Protein AF-I2JIR9-F1 (afdb_monomer_lite)

pLDDT: mean 85.74, std 10.28, range [39.94, 96.19]

Foldseek 3Di:
DDPPDDDPQLVLLLVLVVVVVVVPDQQQAVVVCVVPNDVVSSVLSSPPVSVLLVVLCVVQQDCVQAVDQDDPDSVLSVQLSNVCRPPYHSSPDDSVSSNVSNLLVRLLVRLQVLLCQWFVDGCVNVVDDSVVLCVVDVVDRSNVSNVVVCVVVVGDTDD

Radius of gyration: 17.7 Å; chains: 1; bounding box: 54×24×54 Å

Structure (mmCIF, N/CA/C/O backbone):
data_AF-I2JIR9-F1
#
_entry.id   AF-I2JIR9-F1
#
loop_
_atom_site.group_PDB
_atom_site.id
_atom_site.type_symbol
_atom_site.label_atom_id
_atom_site.label_alt_id
_atom_site.label_comp_id
_atom_site.label_asym_id
_atom_site.label_entity_id
_atom_site.label_seq_id
_atom_site.pdbx_PDB_ins_code
_atom_site.Cartn_x
_atom_site.Cartn_y
_atom_site.Cartn_z
_atom_site.occupancy
_atom_site.B_iso_or_equiv
_atom_site.auth_seq_id
_atom_site.auth_comp_id
_atom_site.auth_asym_id
_atom_site.auth_atom_id
_atom_site.pdbx_PDB_model_num
ATOM 1 N N . MET A 1 1 ? 32.164 3.344 -13.619 1.00 39.94 1 MET A N 1
ATOM 2 C CA . MET A 1 1 ? 31.102 2.323 -13.674 1.00 39.94 1 MET A CA 1
ATOM 3 C C . MET A 1 1 ? 30.729 2.027 -12.235 1.00 39.94 1 MET A C 1
ATOM 5 O O . MET A 1 1 ? 31.461 1.324 -11.552 1.00 39.94 1 MET A O 1
ATOM 9 N N . THR A 1 2 ? 29.719 2.724 -11.723 1.00 43.22 2 THR A N 1
ATOM 10 C CA . THR A 1 2 ? 29.262 2.567 -10.339 1.00 43.22 2 THR A CA 1
ATOM 11 C C . THR A 1 2 ? 28.512 1.243 -10.271 1.00 43.22 2 THR A C 1
ATOM 13 O O . THR A 1 2 ? 27.566 1.055 -11.033 1.00 43.22 2 THR A O 1
ATOM 16 N N . LEU A 1 3 ? 28.964 0.305 -9.438 1.00 48.34 3 LEU A N 1
ATOM 17 C CA . LEU A 1 3 ? 28.195 -0.900 -9.130 1.00 48.34 3 LEU A CA 1
ATOM 18 C C . LEU A 1 3 ? 26.850 -0.441 -8.549 1.00 48.34 3 LEU A C 1
ATOM 20 O O . LEU A 1 3 ? 26.825 0.165 -7.479 1.00 48.34 3 LEU A O 1
ATOM 24 N N . CYS A 1 4 ? 25.752 -0.662 -9.277 1.00 57.38 4 CYS A N 1
ATOM 25 C CA . CYS A 1 4 ? 24.422 -0.542 -8.689 1.00 57.38 4 CYS A CA 1
ATOM 26 C C . CYS A 1 4 ? 24.291 -1.687 -7.691 1.00 57.38 4 CYS A C 1
ATOM 28 O O . CYS A 1 4 ? 24.187 -2.848 -8.078 1.00 57.38 4 CYS A O 1
ATOM 30 N N . THR A 1 5 ? 24.396 -1.351 -6.412 1.00 76.62 5 THR A N 1
ATOM 31 C CA . THR A 1 5 ? 24.100 -2.282 -5.326 1.00 76.62 5 THR A CA 1
ATOM 32 C C . THR A 1 5 ? 22.615 -2.118 -5.043 1.00 76.62 5 THR A C 1
ATOM 34 O O . THR A 1 5 ? 22.201 -1.005 -4.725 1.00 76.62 5 THR A O 1
ATOM 37 N N . TYR A 1 6 ? 21.836 -3.179 -5.229 1.00 77.94 6 TYR A N 1
ATOM 38 C CA . TYR A 1 6 ? 20.414 -3.199 -4.890 1.00 77.94 6 TYR A CA 1
ATOM 39 C C . TYR A 1 6 ? 20.238 -3.803 -3.495 1.00 77.94 6 TYR A C 1
ATOM 41 O O . TYR A 1 6 ? 21.004 -4.698 -3.117 1.00 77.94 6 TYR A O 1
ATOM 49 N N . SER A 1 7 ? 19.264 -3.314 -2.728 1.00 82.88 7 SER A N 1
ATOM 50 C CA . SER A 1 7 ? 18.859 -3.979 -1.487 1.00 82.88 7 SER A CA 1
ATOM 51 C C . SER A 1 7 ? 18.095 -5.272 -1.796 1.00 82.88 7 SER A C 1
ATOM 53 O O . SER A 1 7 ? 17.650 -5.499 -2.921 1.00 82.88 7 SER A O 1
ATOM 55 N N . PHE A 1 8 ? 17.955 -6.137 -0.792 1.00 83.12 8 PHE A N 1
ATOM 56 C CA . PHE A 1 8 ? 17.126 -7.336 -0.909 1.00 83.12 8 PHE A CA 1
ATOM 57 C C . PHE A 1 8 ? 15.672 -6.966 -1.246 1.00 83.12 8 PHE A C 1
ATOM 59 O O . PHE A 1 8 ? 15.143 -7.452 -2.240 1.00 83.12 8 PHE A O 1
ATOM 66 N N . ASP A 1 9 ? 15.100 -6.007 -0.513 1.00 82.12 9 ASP A N 1
ATOM 67 C CA . ASP A 1 9 ? 13.729 -5.526 -0.712 1.00 82.12 9 ASP A CA 1
ATOM 68 C C . ASP A 1 9 ? 13.509 -4.946 -2.117 1.00 82.12 9 ASP A C 1
ATOM 70 O O . ASP A 1 9 ? 12.460 -5.165 -2.715 1.00 82.12 9 ASP A O 1
ATOM 74 N N . GLU A 1 10 ? 14.494 -4.236 -2.683 1.00 85.44 10 GLU A N 1
ATOM 75 C CA . GLU A 1 10 ? 14.419 -3.710 -4.054 1.00 85.44 10 GLU A CA 1
ATOM 76 C C . GLU A 1 10 ? 14.391 -4.842 -5.091 1.00 85.44 10 GLU A C 1
ATOM 78 O O . GLU A 1 10 ? 13.631 -4.787 -6.059 1.00 85.44 10 GLU A O 1
ATOM 83 N N . VAL A 1 11 ? 15.210 -5.880 -4.899 1.00 85.00 11 VAL A N 1
ATOM 84 C CA . VAL A 1 11 ? 15.244 -7.034 -5.807 1.00 85.00 11 VAL A CA 1
ATOM 85 C C . VAL A 1 11 ? 13.942 -7.822 -5.720 1.00 85.00 11 VAL A C 1
ATOM 87 O O . VAL A 1 11 ? 13.365 -8.142 -6.756 1.00 85.00 11 VAL A O 1
ATOM 90 N N . GLU A 1 12 ? 13.451 -8.104 -4.516 1.00 83.31 12 GLU A N 1
ATOM 91 C CA . GLU A 1 12 ? 12.210 -8.861 -4.345 1.00 83.31 12 GLU A CA 1
ATOM 92 C C . GLU A 1 12 ? 10.980 -8.078 -4.803 1.00 83.31 12 GLU A C 1
ATOM 94 O O . GLU A 1 12 ? 10.147 -8.625 -5.523 1.00 83.31 12 GLU A O 1
ATOM 99 N N . SER A 1 13 ? 10.905 -6.777 -4.504 1.00 86.75 13 SER A N 1
ATOM 100 C CA . SER A 1 13 ? 9.845 -5.906 -5.028 1.00 86.75 13 SER A CA 1
ATOM 101 C C . SER A 1 13 ? 9.797 -5.954 -6.549 1.00 86.75 13 SER A C 1
ATOM 103 O O . SER A 1 13 ? 8.725 -6.078 -7.138 1.00 86.75 13 SER A O 1
ATOM 105 N N . ALA A 1 14 ? 10.960 -5.886 -7.201 1.00 89.06 14 ALA A N 1
ATOM 106 C CA . ALA A 1 14 ? 11.036 -5.963 -8.651 1.00 89.06 14 ALA A CA 1
ATOM 107 C C . ALA A 1 14 ? 10.526 -7.311 -9.183 1.00 89.06 14 ALA A C 1
ATOM 109 O O . ALA A 1 14 ? 9.831 -7.325 -10.196 1.00 89.06 14 ALA A O 1
ATOM 110 N N . VAL A 1 15 ? 10.824 -8.424 -8.503 1.00 87.69 15 VAL A N 1
ATOM 111 C CA . VAL A 1 15 ? 10.301 -9.754 -8.860 1.00 87.69 15 VAL A CA 1
ATOM 112 C C . VAL A 1 15 ? 8.780 -9.797 -8.726 1.00 87.69 15 VAL A C 1
ATOM 114 O O . VAL A 1 15 ? 8.118 -10.190 -9.678 1.00 87.69 15 VAL A O 1
ATOM 117 N N . CYS A 1 16 ? 8.207 -9.318 -7.620 1.00 87.81 16 CYS A N 1
ATOM 118 C CA . CYS A 1 16 ? 6.752 -9.285 -7.436 1.00 87.81 16 CYS A CA 1
ATOM 119 C C . CYS A 1 16 ? 6.046 -8.409 -8.485 1.00 87.81 16 CYS A C 1
ATOM 121 O O . CYS A 1 16 ? 4.987 -8.771 -8.995 1.00 87.81 16 CYS A O 1
ATOM 123 N N . ILE A 1 17 ? 6.646 -7.272 -8.853 1.00 87.56 17 ILE A N 1
ATOM 124 C CA . ILE A 1 17 ? 6.130 -6.420 -9.931 1.00 87.56 17 ILE A CA 1
ATOM 125 C C . ILE A 1 17 ? 6.217 -7.143 -11.287 1.00 87.56 17 ILE A C 1
ATOM 127 O O . ILE A 1 17 ? 5.306 -7.033 -12.104 1.00 87.56 17 ILE A O 1
ATOM 131 N N . MET A 1 18 ? 7.284 -7.907 -11.538 1.00 86.81 18 MET A N 1
ATOM 132 C CA . MET A 1 18 ? 7.403 -8.715 -12.756 1.00 86.81 18 MET A CA 1
ATOM 133 C C . MET A 1 18 ? 6.414 -9.883 -12.793 1.00 86.81 18 MET A C 1
ATOM 135 O O . MET A 1 18 ? 5.855 -10.148 -13.851 1.00 86.81 18 MET A O 1
ATOM 139 N N . ASP A 1 19 ? 6.129 -10.531 -11.666 1.00 85.31 19 ASP A N 1
ATOM 140 C CA . ASP A 1 19 ? 5.077 -11.552 -11.586 1.00 85.31 19 ASP A CA 1
ATOM 141 C C . ASP A 1 19 ? 3.698 -10.949 -11.893 1.00 85.31 19 ASP A C 1
ATOM 143 O O . ASP A 1 19 ? 2.855 -11.586 -12.529 1.00 85.31 19 ASP A O 1
ATOM 147 N N . ALA A 1 20 ? 3.459 -9.691 -11.507 1.00 76.69 20 ALA A N 1
ATOM 148 C CA . ALA A 1 20 ? 2.246 -8.977 -11.896 1.00 76.69 20 ALA A CA 1
ATOM 149 C C . ALA A 1 20 ? 2.165 -8.735 -13.419 1.00 76.69 20 ALA A C 1
ATOM 151 O O . ALA A 1 20 ? 1.064 -8.744 -13.970 1.00 76.69 20 ALA A O 1
ATOM 152 N N . LEU A 1 21 ? 3.299 -8.575 -14.115 1.00 76.50 21 LEU A N 1
ATOM 153 C CA . LEU A 1 21 ? 3.330 -8.508 -15.585 1.00 76.50 21 LEU A CA 1
ATOM 154 C C . LEU A 1 21 ? 2.952 -9.841 -16.229 1.00 76.50 21 LEU A C 1
ATOM 156 O O . LEU A 1 21 ? 2.158 -9.869 -17.169 1.00 76.50 21 LEU A O 1
ATOM 160 N N . ASP A 1 22 ? 3.534 -10.933 -15.734 1.00 75.81 22 ASP A N 1
ATOM 161 C CA . ASP A 1 22 ? 3.376 -12.264 -16.325 1.00 75.81 22 ASP A CA 1
ATOM 162 C C . ASP A 1 22 ? 1.943 -12.815 -16.131 1.00 75.81 22 ASP A C 1
ATOM 164 O O . ASP A 1 22 ? 1.511 -13.691 -16.879 1.00 75.81 22 ASP A O 1
ATOM 168 N N . ASN A 1 23 ? 1.168 -12.257 -15.192 1.00 68.75 23 ASN A N 1
ATOM 169 C CA . ASN A 1 23 ? -0.250 -12.578 -14.976 1.00 68.75 23 ASN A CA 1
ATOM 170 C C . ASN A 1 23 ? -1.226 -11.927 -15.987 1.00 68.75 23 ASN A C 1
ATOM 172 O O . ASN A 1 23 ? -2.436 -12.045 -15.806 1.00 68.75 23 ASN A O 1
ATOM 176 N N . GLU A 1 24 ? -0.719 -11.268 -17.040 1.00 56.56 24 GLU A N 1
ATOM 177 C CA . GLU A 1 24 ? -1.458 -10.715 -18.191 1.00 56.56 24 GLU A CA 1
ATOM 178 C C . GLU A 1 24 ? -2.871 -10.184 -17.861 1.00 56.56 24 GLU A C 1
ATOM 180 O O . GLU A 1 24 ? -3.863 -10.796 -18.255 1.00 56.56 24 GLU A O 1
ATOM 185 N N . ASN A 1 25 ? -2.979 -9.049 -17.149 1.00 53.09 25 ASN A N 1
ATOM 186 C CA . ASN A 1 25 ? -4.025 -8.020 -17.364 1.00 53.09 25 ASN A CA 1
ATOM 187 C C . ASN A 1 25 ? -3.959 -6.869 -16.349 1.00 53.09 25 ASN A C 1
ATOM 189 O O . ASN A 1 25 ? -4.920 -6.567 -15.642 1.00 53.09 25 ASN A O 1
ATOM 193 N N . PHE A 1 26 ? -2.835 -6.160 -16.332 1.00 60.56 26 PHE A N 1
ATOM 194 C CA . PHE A 1 26 ? -2.732 -4.890 -15.629 1.00 60.56 26 PHE A CA 1
ATOM 195 C C . PHE A 1 26 ? -2.426 -3.788 -16.665 1.00 60.56 26 PHE A C 1
ATOM 197 O O . PHE A 1 26 ? -1.348 -3.803 -17.269 1.00 60.56 26 PHE A O 1
ATOM 204 N N . PRO A 1 27 ? -3.351 -2.830 -16.922 1.00 65.00 27 PRO A N 1
ATOM 205 C CA . PRO A 1 27 ? -3.103 -1.715 -17.859 1.00 65.00 27 PRO A CA 1
ATOM 206 C C . PRO A 1 27 ? -1.837 -0.918 -17.491 1.00 65.00 27 PRO A C 1
ATOM 208 O O . PRO A 1 27 ? -1.166 -0.356 -18.350 1.00 65.00 27 PRO A O 1
ATOM 211 N N . VAL A 1 28 ? -1.492 -1.012 -16.213 1.00 75.94 28 VAL A N 1
ATOM 212 C CA . VAL A 1 28 ? -0.369 -0.522 -15.415 1.00 75.94 28 VAL A CA 1
ATOM 213 C C . VAL A 1 28 ? 1.024 -0.552 -16.047 1.00 75.94 28 VAL A C 1
ATOM 215 O O . VAL A 1 28 ? 1.874 0.220 -15.619 1.00 75.94 28 VAL A O 1
ATOM 218 N N . PHE A 1 29 ? 1.275 -1.421 -17.026 1.00 82.62 29 PHE A N 1
ATOM 219 C CA . PHE A 1 29 ? 2.565 -1.499 -17.731 1.00 82.62 29 PHE A CA 1
ATOM 220 C C . PHE A 1 29 ? 2.423 -1.691 -19.244 1.00 82.62 29 PHE A C 1
ATOM 222 O O . PHE A 1 29 ? 3.411 -1.809 -19.972 1.00 82.62 29 PHE A O 1
ATOM 229 N N . THR A 1 30 ? 1.183 -1.800 -19.730 1.00 79.38 30 THR A N 1
ATOM 230 C CA . THR A 1 30 ? 0.904 -2.265 -21.094 1.00 79.38 30 THR A CA 1
ATOM 231 C C . THR A 1 30 ? 1.356 -1.238 -22.128 1.00 79.38 30 THR A C 1
ATOM 233 O O . THR A 1 30 ? 1.908 -1.611 -23.164 1.00 79.38 30 THR A O 1
ATOM 236 N N . GLN A 1 31 ? 1.144 0.053 -21.857 1.00 81.75 31 GLN A N 1
ATOM 237 C CA . GLN A 1 31 ? 1.534 1.115 -22.779 1.00 81.75 31 GLN A CA 1
ATOM 238 C C . GLN A 1 31 ? 3.059 1.224 -22.872 1.00 81.75 31 GLN A C 1
ATOM 240 O O . GLN A 1 31 ? 3.603 1.147 -23.974 1.00 81.75 31 GLN A O 1
ATOM 245 N N . HIS A 1 32 ? 3.761 1.323 -21.740 1.00 86.50 32 HIS A N 1
ATOM 246 C CA . HIS A 1 32 ? 5.221 1.418 -21.743 1.00 86.50 32 HIS A CA 1
ATOM 247 C C . HIS A 1 32 ? 5.864 0.172 -22.357 1.00 86.50 32 HIS A C 1
ATOM 249 O O . HIS A 1 32 ? 6.782 0.282 -23.170 1.00 86.50 32 HIS A O 1
ATOM 255 N N . GLN A 1 33 ? 5.323 -1.025 -22.088 1.00 86.12 33 GLN A N 1
ATOM 256 C CA . GLN A 1 33 ? 5.786 -2.256 -22.737 1.00 86.12 33 GLN A CA 1
ATOM 257 C C . GLN A 1 33 ? 5.714 -2.180 -24.269 1.00 86.12 33 GLN A C 1
ATOM 259 O O . GLN A 1 33 ? 6.627 -2.664 -24.939 1.00 86.12 33 GLN A O 1
ATOM 264 N N . GLN A 1 34 ? 4.646 -1.606 -24.834 1.00 86.44 34 GLN A N 1
ATOM 265 C CA . GLN A 1 34 ? 4.504 -1.447 -26.286 1.00 86.44 34 GLN A CA 1
ATOM 266 C C . GLN A 1 34 ? 5.526 -0.459 -26.863 1.00 86.44 34 GLN A C 1
ATOM 268 O O . GLN A 1 34 ? 5.967 -0.637 -27.999 1.00 86.44 34 GLN A O 1
ATOM 273 N N . GLU A 1 35 ? 5.916 0.554 -26.090 1.00 87.12 35 GLU A N 1
ATOM 274 C CA . GLU A 1 35 ? 6.848 1.600 -26.513 1.00 87.12 35 GLU A CA 1
ATOM 275 C C . GLU A 1 35 ? 8.318 1.151 -26.444 1.00 87.12 35 GLU A C 1
ATOM 277 O O . GLU A 1 35 ? 9.077 1.393 -27.386 1.00 87.12 35 GLU A O 1
ATOM 282 N N . VAL A 1 36 ? 8.728 0.477 -25.360 1.00 87.00 36 VAL A N 1
ATOM 283 C CA . VAL A 1 36 ? 10.147 0.148 -25.102 1.00 87.00 36 VAL A CA 1
ATOM 284 C C . VAL A 1 36 ? 10.481 -1.347 -25.159 1.00 87.00 36 VAL A C 1
ATOM 286 O O . VAL A 1 36 ? 11.654 -1.727 -25.215 1.00 87.00 36 VAL A O 1
ATOM 289 N N . GLY A 1 37 ? 9.467 -2.212 -25.177 1.00 88.94 37 GLY A N 1
ATOM 290 C CA . GLY A 1 37 ? 9.618 -3.664 -25.130 1.00 88.94 37 GLY A CA 1
ATOM 291 C C . GLY A 1 37 ? 9.876 -4.221 -23.723 1.00 88.94 37 GLY A C 1
ATOM 292 O O . GLY A 1 37 ? 10.315 -3.533 -22.803 1.00 88.94 37 GLY A O 1
ATOM 293 N N . ILE A 1 38 ? 9.641 -5.528 -23.565 1.00 86.81 38 ILE A N 1
ATOM 294 C CA . ILE A 1 38 ? 9.664 -6.217 -22.261 1.00 86.81 38 ILE A CA 1
ATOM 295 C C . ILE A 1 38 ? 11.019 -6.149 -21.536 1.00 86.81 38 ILE A C 1
ATOM 297 O O . ILE A 1 38 ? 11.066 -6.087 -20.311 1.00 86.81 38 ILE A O 1
ATOM 301 N N . ALA A 1 39 ? 12.135 -6.139 -22.273 1.00 87.56 39 ALA A N 1
ATOM 302 C CA . ALA A 1 39 ? 13.466 -6.095 -21.668 1.00 87.56 39 ALA A CA 1
ATOM 303 C C . ALA A 1 39 ? 13.750 -4.743 -20.993 1.00 87.56 39 ALA A C 1
ATOM 305 O O . ALA A 1 39 ? 14.279 -4.718 -19.882 1.00 87.56 39 ALA A O 1
ATOM 306 N N . GLN A 1 40 ? 13.375 -3.635 -21.642 1.00 90.06 40 GLN A N 1
ATOM 307 C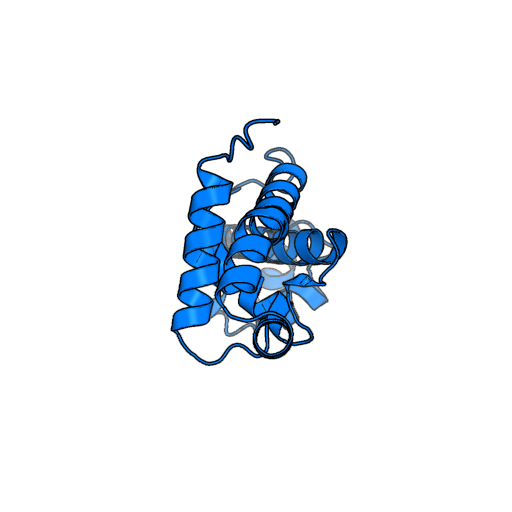 CA . GLN A 1 40 ? 13.566 -2.297 -21.085 1.00 90.06 40 GLN A CA 1
ATOM 308 C C . GLN A 1 40 ? 12.587 -2.035 -19.937 1.00 90.06 40 GLN A C 1
ATOM 310 O O . GLN A 1 40 ? 13.011 -1.554 -18.894 1.00 90.06 40 GLN A O 1
ATOM 315 N N . LEU A 1 41 ? 11.327 -2.463 -20.061 1.00 88.88 41 LEU A N 1
ATOM 31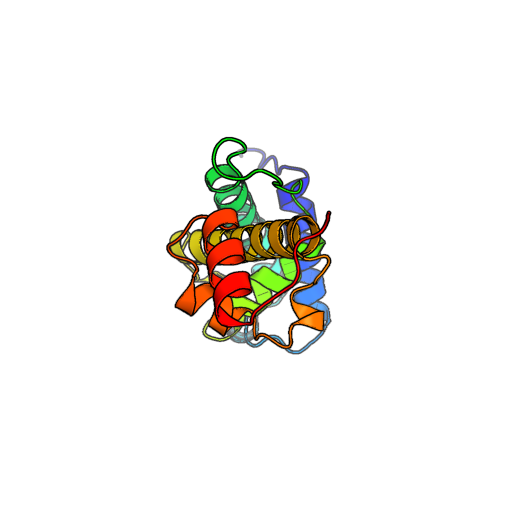6 C CA . LEU A 1 41 ? 10.354 -2.385 -18.967 1.00 88.88 41 LEU A CA 1
ATOM 317 C C . LEU A 1 41 ? 10.863 -3.078 -17.690 1.00 88.88 41 LEU A C 1
ATOM 319 O O . LEU A 1 41 ? 10.835 -2.493 -16.611 1.00 88.88 41 LEU A O 1
ATOM 323 N N . ARG A 1 42 ? 11.387 -4.307 -17.801 1.00 88.69 42 ARG A N 1
ATOM 324 C CA . ARG A 1 42 ? 11.961 -5.028 -16.647 1.00 88.69 42 ARG A CA 1
ATOM 325 C C . ARG A 1 42 ? 13.142 -4.277 -16.028 1.00 88.69 42 ARG A C 1
ATOM 327 O O . ARG A 1 42 ? 13.282 -4.258 -14.808 1.00 88.69 42 ARG A O 1
ATOM 334 N N . TYR A 1 43 ? 13.979 -3.645 -16.852 1.00 89.12 43 TYR A N 1
ATOM 335 C CA . TYR A 1 43 ? 15.063 -2.793 -16.365 1.00 89.12 43 TYR A CA 1
ATOM 336 C C . TYR A 1 43 ? 14.533 -1.565 -15.609 1.00 89.12 43 TYR A C 1
ATOM 338 O O . TYR A 1 43 ? 15.071 -1.228 -14.553 1.00 89.12 43 TYR A O 1
ATOM 346 N N . ASP A 1 44 ? 13.484 -0.920 -16.115 1.00 90.69 44 ASP A N 1
ATOM 347 C CA . ASP A 1 44 ? 12.880 0.262 -15.493 1.00 90.69 44 ASP A CA 1
ATOM 348 C C . ASP A 1 44 ? 12.209 -0.092 -14.157 1.00 90.69 44 ASP A C 1
ATOM 350 O O . ASP A 1 44 ? 12.384 0.620 -13.170 1.00 90.69 44 ASP A O 1
ATOM 354 N N . ILE A 1 45 ? 11.552 -1.253 -14.065 1.00 90.56 45 ILE A N 1
ATOM 355 C CA . ILE A 1 45 ? 10.978 -1.760 -12.810 1.00 90.56 45 ILE A CA 1
ATOM 356 C C . ILE A 1 45 ? 12.047 -1.896 -11.718 1.00 90.56 45 ILE A C 1
ATOM 358 O O . ILE A 1 45 ? 11.856 -1.396 -10.609 1.00 90.56 45 ILE A O 1
ATOM 362 N N . ILE A 1 46 ? 13.184 -2.529 -12.032 1.00 89.12 46 ILE A N 1
ATOM 363 C CA . ILE A 1 46 ? 14.287 -2.724 -11.075 1.00 89.12 46 ILE A CA 1
ATOM 364 C C . ILE A 1 46 ? 14.895 -1.379 -10.656 1.00 89.12 46 ILE A C 1
ATOM 366 O O . ILE A 1 46 ? 15.216 -1.165 -9.488 1.00 89.12 46 ILE A O 1
ATOM 370 N N . ASN A 1 47 ? 15.116 -0.476 -11.614 1.00 88.38 47 ASN A N 1
ATOM 371 C CA . ASN A 1 47 ? 15.885 0.743 -11.362 1.00 88.38 47 ASN A CA 1
ATOM 372 C C . ASN A 1 47 ? 15.064 1.909 -10.823 1.00 88.38 47 ASN A C 1
ATOM 374 O O . ASN A 1 47 ? 15.665 2.848 -10.289 1.00 88.38 47 ASN A O 1
ATOM 378 N N . ASP A 1 48 ? 13.743 1.849 -10.960 1.00 90.12 48 ASP A N 1
ATOM 379 C CA . ASP A 1 48 ? 12.846 2.941 -10.613 1.00 90.12 48 ASP A CA 1
ATOM 380 C C . ASP A 1 48 ? 11.684 2.483 -9.726 1.00 90.12 48 ASP A C 1
ATOM 382 O O . ASP A 1 48 ? 11.644 2.861 -8.557 1.00 90.12 48 ASP A O 1
ATOM 386 N N . CYS A 1 49 ? 10.779 1.631 -10.220 1.00 90.94 49 CYS A N 1
ATOM 387 C CA . CYS A 1 49 ? 9.555 1.267 -9.485 1.00 90.94 49 CYS A CA 1
ATOM 388 C C . CYS A 1 49 ? 9.858 0.633 -8.120 1.00 90.94 49 CYS A C 1
ATOM 390 O O . CYS A 1 49 ? 9.340 1.083 -7.098 1.00 90.94 49 CYS A O 1
ATOM 392 N N . ALA A 1 50 ? 10.751 -0.360 -8.085 1.00 90.81 50 ALA A N 1
ATOM 393 C CA . ALA A 1 50 ? 11.155 -1.006 -6.839 1.00 90.81 50 ALA A CA 1
ATOM 394 C C . ALA A 1 50 ? 11.782 -0.010 -5.851 1.00 90.81 50 ALA A C 1
ATOM 396 O O . ALA A 1 50 ? 11.460 -0.017 -4.666 1.00 90.81 50 ALA A O 1
ATOM 397 N N . ARG A 1 51 ? 12.612 0.919 -6.341 1.00 90.19 51 ARG A N 1
ATOM 398 C CA . ARG A 1 51 ? 13.240 1.947 -5.498 1.00 90.19 51 ARG A CA 1
ATOM 399 C C . ARG A 1 51 ? 12.235 2.941 -4.943 1.00 90.19 51 ARG A C 1
ATOM 401 O O . ARG A 1 51 ? 12.341 3.321 -3.777 1.00 90.19 51 ARG A O 1
ATOM 408 N N . LYS A 1 52 ? 11.274 3.373 -5.762 1.00 92.50 52 LYS A N 1
ATOM 409 C CA . LYS A 1 52 ? 10.194 4.267 -5.332 1.00 92.50 52 LYS A CA 1
ATOM 410 C C . LYS A 1 52 ? 9.358 3.606 -4.243 1.00 92.50 52 LYS A C 1
ATOM 412 O O . LYS A 1 52 ? 9.083 4.254 -3.234 1.00 92.50 52 LYS A O 1
ATOM 417 N N . LEU A 1 53 ? 9.045 2.319 -4.399 1.00 91.38 53 LEU A N 1
ATOM 418 C CA . LEU A 1 53 ? 8.328 1.535 -3.399 1.00 91.38 53 LEU A CA 1
ATOM 419 C C . LEU A 1 53 ? 9.109 1.418 -2.083 1.00 91.38 53 LEU A C 1
ATOM 421 O O . LEU A 1 53 ? 8.586 1.785 -1.032 1.00 91.38 53 LEU A O 1
ATOM 425 N N . SER A 1 54 ? 10.372 0.983 -2.130 1.00 89.31 54 SER A N 1
ATOM 426 C CA . SER A 1 54 ? 11.216 0.873 -0.931 1.00 89.31 54 SER A CA 1
ATOM 427 C C . SER A 1 54 ? 11.421 2.229 -0.246 1.00 89.31 54 SER A C 1
ATOM 429 O O . SER A 1 54 ? 11.400 2.321 0.981 1.00 89.31 54 SER A O 1
ATOM 431 N N . THR A 1 55 ? 11.569 3.303 -1.026 1.00 90.69 55 THR A N 1
ATOM 432 C CA . THR A 1 55 ? 11.692 4.672 -0.506 1.00 90.69 55 THR A CA 1
ATOM 433 C C . THR A 1 55 ? 10.411 5.127 0.186 1.00 90.69 55 THR A C 1
ATOM 435 O O . THR A 1 55 ? 10.484 5.683 1.282 1.00 90.69 55 THR A O 1
ATOM 438 N N . ALA A 1 56 ? 9.250 4.889 -0.429 1.00 92.31 56 ALA A N 1
ATOM 439 C CA . ALA A 1 56 ? 7.953 5.210 0.156 1.00 92.31 56 ALA A CA 1
ATOM 440 C C . ALA A 1 56 ? 7.772 4.469 1.484 1.00 92.31 56 ALA A C 1
ATOM 442 O O . ALA A 1 56 ? 7.491 5.084 2.513 1.00 92.31 56 ALA A O 1
ATOM 443 N N . TYR A 1 57 ? 8.042 3.162 1.483 1.00 90.94 57 TYR A N 1
ATOM 444 C CA . TYR A 1 57 ? 7.970 2.335 2.678 1.00 90.94 57 TYR A CA 1
ATOM 445 C C . TYR A 1 57 ? 8.851 2.864 3.809 1.00 90.94 57 TYR A C 1
ATOM 447 O O . TYR A 1 57 ? 8.351 3.160 4.890 1.00 90.94 57 TYR A O 1
ATOM 455 N N . ALA A 1 58 ? 10.143 3.073 3.549 1.00 88.38 58 ALA A N 1
ATOM 456 C CA . ALA A 1 58 ? 11.093 3.541 4.556 1.00 88.38 58 ALA A CA 1
ATOM 457 C C . ALA A 1 58 ? 10.747 4.926 5.134 1.00 88.38 58 ALA A C 1
ATOM 459 O O . ALA A 1 58 ? 11.122 5.233 6.264 1.00 88.38 58 ALA A O 1
ATOM 460 N N . ARG A 1 59 ? 10.055 5.781 4.370 1.00 88.88 59 ARG A N 1
ATOM 461 C CA . ARG A 1 59 ? 9.605 7.103 4.837 1.00 88.88 59 ARG A CA 1
ATOM 462 C C . ARG A 1 59 ? 8.360 7.043 5.715 1.00 88.88 59 ARG A C 1
ATOM 464 O O . ARG A 1 59 ? 8.189 7.908 6.573 1.00 88.88 59 ARG A O 1
ATOM 471 N N . ILE A 1 60 ? 7.466 6.098 5.441 1.00 88.62 60 ILE A N 1
ATOM 472 C CA . ILE A 1 60 ? 6.114 6.072 6.011 1.00 88.62 60 ILE A CA 1
ATOM 473 C C . ILE A 1 60 ? 6.019 5.101 7.181 1.00 88.62 60 ILE A C 1
ATOM 475 O O . ILE A 1 60 ? 5.322 5.406 8.148 1.00 88.62 60 ILE A O 1
ATOM 479 N N . ALA A 1 61 ? 6.733 3.976 7.111 1.00 83.81 61 ALA A N 1
ATOM 480 C CA . ALA A 1 61 ? 6.839 2.994 8.179 1.00 83.81 61 ALA A CA 1
ATOM 481 C C . ALA A 1 61 ? 7.613 3.590 9.371 1.00 83.81 61 ALA A C 1
ATOM 483 O O . ALA A 1 61 ? 8.812 3.374 9.537 1.00 83.81 61 ALA A O 1
ATOM 484 N N . ASP A 1 62 ? 6.918 4.385 10.183 1.00 79.94 62 ASP A N 1
ATOM 485 C CA . ASP A 1 62 ? 7.427 5.022 11.394 1.00 79.94 62 ASP A CA 1
ATOM 486 C C . ASP A 1 62 ? 6.762 4.397 12.626 1.00 79.94 62 ASP A C 1
ATOM 488 O O . ASP A 1 62 ? 5.607 4.726 12.913 1.00 79.94 62 ASP A O 1
ATOM 492 N N . PRO A 1 63 ? 7.468 3.539 13.388 1.00 70.88 63 PRO A N 1
ATOM 493 C CA . PRO A 1 63 ? 6.920 2.868 14.569 1.00 70.88 63 PRO A CA 1
ATOM 494 C C . PRO A 1 63 ? 6.368 3.817 15.638 1.00 70.88 63 PRO A C 1
ATOM 496 O O . PRO A 1 63 ? 5.632 3.385 16.515 1.00 70.88 63 PRO A O 1
ATOM 499 N N . ALA A 1 64 ? 6.733 5.104 15.606 1.00 74.75 64 ALA A N 1
ATOM 500 C CA . ALA A 1 64 ? 6.181 6.091 16.525 1.00 74.75 64 ALA A CA 1
ATOM 501 C C . ALA A 1 64 ? 4.760 6.541 16.149 1.00 74.75 64 ALA A C 1
ATOM 503 O O . ALA A 1 64 ? 4.069 7.105 16.996 1.00 74.75 64 ALA A O 1
ATOM 504 N N . LYS A 1 65 ? 4.332 6.333 14.897 1.00 74.56 65 LYS A N 1
ATOM 505 C CA . LYS A 1 65 ? 2.996 6.714 14.422 1.00 74.56 65 LYS A CA 1
ATOM 506 C C . LYS A 1 65 ? 1.962 5.628 14.681 1.00 74.56 65 LYS A C 1
ATOM 508 O O . LYS A 1 65 ? 0.834 5.952 15.029 1.00 74.56 65 LYS A O 1
ATOM 513 N N . TRP A 1 66 ? 2.336 4.359 14.527 1.00 79.50 66 TRP A N 1
ATOM 514 C CA . TRP A 1 66 ? 1.388 3.246 14.469 1.00 79.50 66 TRP A CA 1
ATOM 515 C C . TRP A 1 66 ? 1.795 2.086 15.379 1.00 79.50 66 TRP A C 1
ATOM 517 O O . TRP A 1 66 ? 2.956 1.686 15.400 1.00 79.50 66 TRP A O 1
ATOM 527 N N . ASP A 1 67 ? 0.810 1.545 16.103 1.00 75.56 67 ASP A N 1
ATOM 528 C CA . ASP A 1 67 ? 0.985 0.461 17.082 1.00 75.56 67 ASP A CA 1
ATOM 529 C C . ASP A 1 67 ? 1.486 -0.850 16.461 1.00 75.56 67 ASP A C 1
ATOM 531 O O . ASP A 1 67 ? 2.238 -1.583 17.102 1.00 75.56 67 ASP A O 1
ATOM 535 N N . ASP A 1 68 ? 1.042 -1.152 15.240 1.00 77.81 68 ASP A N 1
ATOM 536 C CA . ASP A 1 68 ? 1.453 -2.329 14.484 1.00 77.81 68 ASP A CA 1
ATOM 537 C C . ASP A 1 68 ? 1.852 -1.892 13.076 1.00 77.81 68 ASP A C 1
ATOM 539 O O . ASP A 1 68 ? 1.017 -1.523 12.246 1.00 77.81 68 ASP A O 1
ATOM 543 N N . ILE A 1 69 ? 3.160 -1.873 12.833 1.00 74.62 69 ILE A N 1
ATOM 544 C CA . ILE A 1 69 ? 3.713 -1.679 11.498 1.00 74.62 69 ILE A CA 1
ATOM 545 C C . ILE A 1 69 ? 4.286 -3.021 11.081 1.00 74.62 69 ILE A C 1
ATOM 547 O O . ILE A 1 69 ? 5.249 -3.475 11.712 1.00 74.62 69 ILE A O 1
ATOM 551 N N . PRO A 1 70 ? 3.731 -3.660 10.037 1.00 71.25 70 PRO A N 1
ATOM 552 C C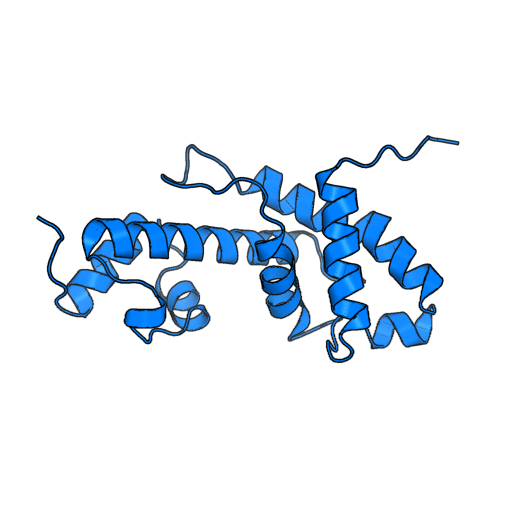A . PRO A 1 70 ? 4.312 -4.894 9.541 1.00 71.25 70 PRO A CA 1
ATOM 553 C C . PRO A 1 70 ? 5.759 -4.637 9.083 1.00 71.25 70 PRO A C 1
ATOM 555 O O . PRO A 1 70 ? 6.144 -3.496 8.841 1.00 71.25 70 PRO A O 1
ATOM 558 N N . PRO A 1 71 ? 6.621 -5.656 8.977 1.00 77.94 71 PRO A N 1
ATOM 559 C CA . PRO A 1 71 ? 7.830 -5.521 8.170 1.00 77.94 71 PRO A CA 1
ATOM 560 C C . PRO A 1 71 ? 7.448 -5.254 6.705 1.00 77.94 71 PRO A C 1
ATOM 562 O O . PRO A 1 71 ? 6.290 -5.428 6.322 1.00 77.94 71 PRO A O 1
ATOM 565 N N . PHE A 1 72 ? 8.419 -4.845 5.879 1.00 79.06 72 PHE A N 1
ATOM 566 C CA . PHE A 1 72 ? 8.183 -4.814 4.437 1.00 79.06 72 PHE A CA 1
ATOM 567 C C . PHE A 1 72 ? 7.722 -6.209 4.001 1.00 79.06 72 PHE A C 1
ATOM 569 O O . PHE A 1 72 ? 8.434 -7.191 4.209 1.00 79.06 72 PHE A O 1
ATOM 576 N N . ASP A 1 73 ? 6.507 -6.281 3.472 1.00 75.25 73 ASP A N 1
ATOM 577 C CA . ASP A 1 73 ? 5.809 -7.523 3.165 1.00 75.25 73 ASP A CA 1
ATOM 578 C C . ASP A 1 73 ? 5.581 -7.610 1.659 1.00 75.25 73 ASP A C 1
ATOM 580 O O . ASP A 1 73 ? 4.992 -6.714 1.062 1.00 75.25 73 ASP A O 1
ATOM 584 N N . LEU A 1 74 ? 6.023 -8.693 1.029 1.00 75.94 74 LEU A N 1
ATOM 585 C CA . LEU A 1 74 ? 5.838 -8.896 -0.407 1.00 75.94 74 LEU A CA 1
ATOM 586 C C . LEU A 1 74 ? 4.359 -8.967 -0.798 1.00 75.94 74 LEU A C 1
ATOM 588 O O . LEU A 1 74 ? 4.012 -8.601 -1.922 1.00 75.94 74 LEU A O 1
ATOM 592 N N . GLU A 1 75 ? 3.483 -9.356 0.133 1.00 78.69 75 GLU A N 1
ATOM 593 C CA . GLU A 1 75 ? 2.035 -9.334 -0.075 1.00 78.69 75 GLU A CA 1
ATOM 594 C C . GLU A 1 75 ? 1.508 -7.910 -0.313 1.00 78.69 75 GLU A C 1
ATOM 596 O O . GLU A 1 75 ? 0.483 -7.747 -0.970 1.00 78.69 75 GLU A O 1
ATOM 601 N N . LEU A 1 76 ? 2.231 -6.858 0.105 1.00 85.56 76 LEU A N 1
ATOM 602 C CA . LEU A 1 76 ? 1.834 -5.469 -0.156 1.00 85.56 76 LEU A CA 1
ATOM 603 C C . LEU A 1 76 ? 2.009 -5.059 -1.620 1.00 85.56 76 LEU A C 1
ATOM 605 O O . LEU A 1 76 ? 1.292 -4.177 -2.098 1.00 85.56 76 LEU A O 1
ATOM 609 N N . VAL A 1 77 ? 2.966 -5.661 -2.337 1.00 88.06 77 VAL A N 1
ATOM 610 C CA . VAL A 1 77 ? 3.350 -5.214 -3.684 1.00 88.06 77 VAL A CA 1
ATOM 611 C C . VAL A 1 77 ? 2.164 -5.299 -4.653 1.00 88.06 77 VAL A C 1
ATOM 613 O O . VAL A 1 77 ? 1.860 -4.279 -5.276 1.00 88.06 77 VAL A O 1
ATOM 616 N N . PRO A 1 78 ? 1.422 -6.424 -4.750 1.00 83.31 78 PRO A N 1
ATOM 617 C CA . PRO A 1 78 ? 0.226 -6.492 -5.587 1.00 83.31 78 PRO A CA 1
ATOM 618 C C . PRO A 1 78 ? -0.834 -5.446 -5.224 1.00 83.31 78 PRO A C 1
ATOM 620 O O . PRO A 1 78 ? -1.421 -4.854 -6.126 1.00 83.31 78 PRO A O 1
ATOM 623 N N . HIS A 1 79 ? -1.052 -5.164 -3.934 1.00 83.44 79 HIS A N 1
ATOM 624 C CA . HIS A 1 79 ? -2.032 -4.163 -3.497 1.00 83.44 79 HIS A CA 1
ATOM 625 C C . HIS A 1 79 ? -1.640 -2.745 -3.922 1.00 83.44 79 HIS A C 1
ATOM 627 O O . HIS A 1 79 ? -2.470 -1.994 -4.436 1.00 83.44 79 HIS A O 1
ATOM 633 N N . VAL A 1 80 ? -0.367 -2.382 -3.748 1.00 88.06 80 VAL A N 1
ATOM 634 C CA . VAL A 1 80 ? 0.148 -1.070 -4.157 1.00 88.06 80 VAL A CA 1
ATOM 635 C C . VAL A 1 80 ? 0.098 -0.912 -5.674 1.00 88.06 80 VAL A C 1
ATOM 637 O O . VAL A 1 80 ? -0.346 0.125 -6.162 1.00 88.06 80 VAL A O 1
ATOM 640 N N . ILE A 1 81 ? 0.509 -1.935 -6.427 1.00 86.44 81 ILE A N 1
ATOM 641 C CA . ILE A 1 81 ? 0.482 -1.900 -7.894 1.00 86.44 81 ILE A CA 1
ATOM 642 C C . ILE A 1 81 ? -0.949 -1.853 -8.428 1.00 86.44 81 ILE A C 1
ATOM 644 O O . ILE A 1 81 ? -1.203 -1.090 -9.356 1.00 86.44 81 ILE A O 1
ATOM 648 N N . ALA A 1 82 ? -1.886 -2.598 -7.834 1.00 80.81 82 ALA A N 1
ATOM 649 C CA . ALA A 1 82 ? -3.296 -2.532 -8.206 1.00 80.81 82 ALA A CA 1
ATOM 650 C C . ALA A 1 82 ? -3.838 -1.106 -8.039 1.00 80.81 82 ALA A C 1
ATOM 652 O O . ALA A 1 82 ? -4.344 -0.538 -9.001 1.00 80.81 82 ALA A O 1
ATOM 653 N N . TYR A 1 83 ? -3.626 -0.491 -6.871 1.00 83.00 83 TYR A N 1
ATOM 654 C CA . TYR A 1 83 ? -4.067 0.880 -6.602 1.00 83.00 83 TYR A CA 1
ATOM 655 C C . TYR A 1 83 ? -3.451 1.908 -7.562 1.00 83.00 83 TYR A C 1
ATOM 657 O O . TYR A 1 83 ? -4.137 2.778 -8.097 1.00 83.00 83 TYR A O 1
ATOM 665 N N . LEU A 1 84 ? -2.139 1.832 -7.789 1.00 85.44 84 LEU A N 1
ATOM 666 C CA . LEU A 1 84 ? -1.447 2.759 -8.686 1.00 85.44 84 LEU A CA 1
ATOM 667 C C . LEU A 1 84 ? -1.854 2.567 -10.151 1.00 85.44 84 LEU A C 1
ATOM 669 O O . LEU A 1 84 ? -1.879 3.515 -10.937 1.00 85.44 84 LEU A O 1
ATOM 673 N N . GLY A 1 85 ? -2.170 1.328 -10.492 1.00 73.44 85 GLY A N 1
ATOM 674 C CA . GLY A 1 85 ? -2.417 0.851 -11.829 1.00 73.44 85 GLY A CA 1
ATOM 675 C C . GLY A 1 85 ? -3.808 1.096 -12.402 1.00 73.44 85 GLY A C 1
ATOM 676 O O . GLY A 1 85 ? -4.020 0.919 -13.602 1.00 73.44 85 GLY A O 1
ATOM 677 N N . GLU A 1 86 ? -4.760 1.523 -11.579 1.00 70.25 86 GLU A N 1
ATOM 678 C CA . GLU A 1 86 ? -6.117 1.837 -12.033 1.00 70.25 86 GLU A CA 1
ATOM 679 C C . GLU A 1 86 ? -6.165 3.012 -13.018 1.00 70.25 86 GLU A C 1
ATOM 681 O O . GLU A 1 86 ? -7.087 3.100 -13.830 1.00 70.25 86 GLU A O 1
ATOM 686 N N . THR A 1 87 ? -5.189 3.925 -12.956 1.00 65.50 87 THR A N 1
ATOM 687 C CA . THR A 1 87 ? -5.278 5.212 -13.658 1.00 65.50 87 THR A CA 1
ATOM 688 C C . THR A 1 87 ? -4.191 5.463 -14.692 1.00 65.50 87 THR A C 1
ATOM 690 O O . THR A 1 87 ? -4.441 6.205 -15.641 1.00 65.50 87 THR A O 1
ATOM 693 N N . GLU A 1 88 ? -2.992 4.902 -14.530 1.00 73.38 88 GLU A N 1
ATOM 694 C CA . GLU A 1 88 ? -1.849 5.210 -15.397 1.00 73.38 88 GLU A CA 1
ATOM 695 C C . GLU A 1 88 ? -0.744 4.146 -15.324 1.00 73.38 88 GLU A C 1
ATOM 697 O O . GLU A 1 88 ? -0.752 3.268 -14.459 1.00 73.38 88 GLU A O 1
ATOM 702 N N . ASP A 1 89 ? 0.207 4.225 -16.256 1.00 81.12 89 ASP A N 1
ATOM 703 C CA . ASP A 1 89 ? 1.370 3.343 -16.286 1.00 81.12 89 ASP A CA 1
ATOM 704 C C . ASP A 1 89 ? 2.302 3.645 -15.099 1.00 81.12 89 ASP A C 1
ATOM 706 O O . ASP A 1 89 ? 2.807 4.764 -14.947 1.00 81.12 89 ASP A O 1
ATOM 710 N N . THR A 1 90 ? 2.521 2.649 -14.238 1.00 81.38 90 THR A N 1
ATOM 711 C CA . THR A 1 90 ? 3.243 2.821 -12.963 1.00 81.38 90 THR A CA 1
ATOM 712 C C . THR A 1 90 ? 4.681 3.286 -13.114 1.00 81.38 90 THR A C 1
ATOM 714 O O . THR A 1 90 ? 5.209 3.901 -12.184 1.00 81.38 90 THR A O 1
ATOM 717 N N . VAL A 1 91 ? 5.305 3.068 -14.274 1.00 84.06 91 VAL A N 1
ATOM 718 C CA . VAL A 1 91 ? 6.670 3.540 -14.538 1.00 84.06 91 VAL A CA 1
ATOM 719 C C . VAL A 1 91 ? 6.748 5.069 -14.455 1.00 84.06 91 VAL A C 1
ATOM 721 O O . VAL A 1 91 ? 7.726 5.623 -13.947 1.00 84.06 91 VAL A O 1
ATOM 724 N N . PHE A 1 92 ? 5.699 5.779 -14.877 1.00 83.81 92 PHE A N 1
ATOM 725 C CA . PHE A 1 92 ? 5.684 7.246 -14.902 1.00 83.81 92 PHE A CA 1
ATOM 726 C C . PHE A 1 92 ? 5.153 7.886 -13.619 1.00 83.81 92 PHE A C 1
ATOM 728 O O . PHE A 1 92 ? 5.241 9.105 -13.450 1.00 83.81 92 PHE A O 1
ATOM 735 N N . ILE A 1 93 ? 4.660 7.076 -12.684 1.00 87.69 93 ILE A N 1
ATOM 736 C CA . ILE A 1 93 ? 4.091 7.564 -11.435 1.00 87.69 93 ILE A CA 1
ATOM 737 C C . ILE A 1 93 ? 5.174 8.226 -10.576 1.00 87.69 93 ILE A C 1
ATOM 739 O O . ILE A 1 93 ? 6.264 7.684 -10.347 1.00 87.69 93 ILE A O 1
ATOM 743 N N . THR A 1 94 ? 4.864 9.427 -10.087 1.00 91.69 94 THR A N 1
ATOM 744 C CA . THR A 1 94 ? 5.744 10.221 -9.223 1.00 91.69 94 THR A CA 1
ATOM 745 C C . THR A 1 94 ? 5.856 9.623 -7.822 1.00 91.69 94 THR A C 1
ATOM 747 O O . THR A 1 94 ? 4.941 8.955 -7.348 1.00 91.69 94 THR A O 1
ATOM 750 N N . GLN A 1 95 ? 6.959 9.902 -7.117 1.00 93.69 95 GLN A N 1
ATOM 751 C CA . GLN A 1 95 ? 7.187 9.397 -5.755 1.00 93.69 95 GLN A CA 1
ATOM 752 C C . GLN A 1 95 ? 6.011 9.688 -4.803 1.00 93.69 95 GLN A C 1
ATOM 754 O O . GLN A 1 95 ? 5.612 8.798 -4.068 1.00 93.69 95 GLN A O 1
ATOM 759 N N . ASP A 1 96 ? 5.401 10.876 -4.859 1.00 93.31 96 ASP A N 1
ATOM 760 C CA . ASP A 1 96 ? 4.291 11.254 -3.963 1.00 93.31 96 ASP A CA 1
ATOM 761 C C . ASP A 1 96 ? 3.069 10.322 -4.078 1.00 93.31 96 ASP A C 1
ATOM 763 O O . ASP A 1 96 ? 2.330 10.105 -3.115 1.00 93.31 96 ASP A O 1
ATOM 767 N N . ARG A 1 97 ? 2.844 9.742 -5.261 1.00 91.12 97 ARG A N 1
ATOM 768 C CA . ARG A 1 97 ? 1.769 8.769 -5.495 1.00 91.12 97 ARG A CA 1
ATOM 769 C C . ARG A 1 97 ? 2.109 7.404 -4.899 1.00 91.12 97 ARG A C 1
ATOM 771 O O . ARG A 1 97 ? 1.226 6.789 -4.308 1.00 91.12 97 ARG A O 1
ATOM 778 N N . TRP A 1 98 ? 3.369 6.971 -4.985 1.00 92.38 98 TRP A N 1
ATOM 779 C CA . TRP A 1 98 ? 3.864 5.792 -4.258 1.00 92.38 98 TRP A CA 1
ATOM 780 C C . TRP A 1 98 ? 3.756 5.994 -2.745 1.00 92.38 98 TRP A C 1
ATOM 782 O O . TRP A 1 98 ? 3.263 5.114 -2.042 1.00 92.38 98 TRP A O 1
ATOM 792 N N . ASP A 1 99 ? 4.127 7.180 -2.259 1.00 93.06 99 ASP A N 1
ATOM 793 C CA . ASP A 1 99 ? 4.000 7.560 -0.851 1.00 93.06 99 ASP A CA 1
ATOM 794 C C . ASP A 1 99 ? 2.518 7.513 -0.415 1.00 93.06 99 ASP A C 1
ATOM 796 O O . ASP A 1 99 ? 2.183 6.976 0.641 1.00 93.06 99 ASP A O 1
ATOM 800 N N . THR A 1 100 ? 1.595 7.987 -1.256 1.00 90.81 100 THR A N 1
ATOM 801 C CA . THR A 1 100 ? 0.146 7.900 -0.993 1.00 90.81 100 THR A CA 1
ATOM 802 C C . THR A 1 100 ? -0.343 6.451 -0.955 1.00 90.81 100 THR A C 1
ATOM 804 O O . THR A 1 100 ? -1.081 6.083 -0.043 1.00 90.81 100 THR A O 1
ATOM 807 N N . ALA A 1 101 ? 0.074 5.621 -1.914 1.00 90.94 101 ALA A N 1
ATOM 808 C CA . ALA A 1 101 ? -0.309 4.212 -1.984 1.00 90.94 101 ALA A CA 1
ATOM 809 C C . ALA A 1 101 ? 0.149 3.436 -0.741 1.00 90.94 101 ALA A C 1
ATOM 811 O O . ALA A 1 101 ? -0.631 2.699 -0.140 1.00 90.94 101 ALA A O 1
ATOM 812 N N . ILE A 1 102 ? 1.392 3.662 -0.310 1.00 92.38 102 ILE A N 1
ATOM 813 C CA . ILE A 1 102 ? 1.951 3.038 0.891 1.00 92.38 102 ILE A CA 1
ATOM 814 C C . ILE A 1 102 ? 1.286 3.560 2.161 1.00 92.38 102 ILE A C 1
ATOM 816 O O . ILE A 1 102 ? 0.947 2.764 3.034 1.00 92.38 102 ILE A O 1
ATOM 820 N N . THR A 1 103 ? 1.051 4.872 2.259 1.00 91.44 103 THR A N 1
ATOM 821 C CA . THR A 1 103 ? 0.327 5.461 3.397 1.00 91.44 103 THR A CA 1
ATOM 822 C C . THR A 1 103 ? -1.042 4.820 3.537 1.00 91.44 103 THR A C 1
ATOM 824 O O . THR A 1 103 ? -1.419 4.400 4.626 1.00 91.44 103 THR A O 1
ATOM 827 N N . ARG A 1 104 ? -1.762 4.695 2.422 1.00 91.44 104 ARG A N 1
ATOM 828 C CA . ARG A 1 104 ? -3.074 4.066 2.382 1.00 91.44 104 ARG A CA 1
ATOM 829 C C . ARG A 1 104 ? -3.028 2.604 2.822 1.00 91.44 104 ARG A C 1
ATOM 831 O O . ARG A 1 104 ? -3.819 2.211 3.674 1.00 91.44 104 ARG A O 1
ATOM 838 N N . TYR A 1 105 ? -2.113 1.816 2.259 1.00 91.19 105 TYR A N 1
ATOM 839 C CA . TYR A 1 105 ? -1.973 0.399 2.594 1.00 91.19 105 TYR A CA 1
ATOM 840 C C . TYR A 1 105 ? -1.690 0.194 4.087 1.00 91.19 105 TYR A C 1
ATOM 842 O O . TYR A 1 105 ? -2.404 -0.546 4.763 1.00 91.19 105 TYR A O 1
ATOM 850 N N . LEU A 1 106 ? -0.683 0.889 4.621 1.00 91.50 106 LEU A N 1
ATOM 851 C CA . LEU A 1 106 ? -0.288 0.729 6.018 1.00 91.50 106 LEU A CA 1
ATOM 852 C C . LEU A 1 106 ? -1.348 1.270 6.987 1.00 91.50 106 LEU A C 1
ATOM 854 O O . LEU A 1 106 ? -1.585 0.660 8.029 1.00 91.50 106 LEU A O 1
ATOM 858 N N . TRP A 1 107 ? -2.036 2.358 6.623 1.00 93.06 107 TRP A N 1
ATOM 859 C CA . TRP A 1 107 ? -3.169 2.862 7.397 1.00 93.06 107 TRP A CA 1
ATOM 860 C C . TRP A 1 107 ? -4.285 1.818 7.490 1.00 93.06 107 TRP A C 1
ATOM 862 O O . TRP A 1 107 ? -4.761 1.549 8.589 1.00 93.06 107 TRP A O 1
ATOM 872 N N . LEU A 1 108 ? -4.665 1.189 6.369 1.00 92.50 108 LEU A N 1
ATOM 873 C CA . LEU A 1 108 ? -5.720 0.167 6.340 1.00 92.50 108 LEU A CA 1
ATOM 874 C C . LEU A 1 108 ? -5.349 -1.062 7.174 1.00 92.50 108 LEU A C 1
ATOM 876 O O . LEU A 1 108 ? -6.186 -1.565 7.919 1.00 92.50 108 LEU A O 1
ATOM 880 N N . ARG A 1 109 ? -4.090 -1.507 7.105 1.00 91.38 109 ARG A N 1
ATOM 881 C CA . ARG A 1 109 ? -3.581 -2.625 7.913 1.00 91.38 109 ARG A CA 1
ATOM 882 C C . ARG A 1 109 ? -3.652 -2.336 9.408 1.00 91.38 109 ARG A C 1
ATOM 884 O O . ARG A 1 109 ? -4.158 -3.158 10.165 1.00 91.38 109 ARG A O 1
ATOM 891 N N . ASN A 1 110 ? -3.188 -1.164 9.836 1.00 92.69 110 ASN A N 1
ATOM 892 C CA . ASN A 1 110 ? -3.264 -0.798 11.248 1.00 92.69 110 ASN A CA 1
ATOM 893 C C . ASN A 1 110 ? -4.720 -0.541 11.680 1.00 92.69 110 ASN A C 1
ATOM 895 O O . ASN A 1 110 ? -5.102 -0.880 12.792 1.00 92.69 110 ASN A O 1
ATOM 899 N N . PHE A 1 111 ? -5.570 -0.002 10.804 1.00 94.00 111 PHE A N 1
ATOM 900 C CA . PHE A 1 111 ? -6.998 0.155 11.087 1.00 94.00 111 PHE A CA 1
ATOM 901 C C . PHE A 1 111 ? -7.670 -1.201 11.324 1.00 94.00 111 PHE A C 1
ATOM 903 O O . PHE A 1 111 ? -8.356 -1.373 12.329 1.00 94.00 111 PHE A O 1
ATOM 910 N N . GLU A 1 112 ? -7.412 -2.183 10.461 1.00 94.38 112 GLU A N 1
ATOM 911 C CA . GLU A 1 112 ? -7.885 -3.554 10.646 1.00 94.38 112 GLU A CA 1
ATOM 912 C C . GLU A 1 112 ? -7.354 -4.171 11.943 1.00 94.38 112 GLU A C 1
ATOM 914 O O . GLU A 1 112 ? -8.126 -4.743 12.709 1.00 94.38 112 GLU A O 1
ATOM 919 N N . TYR A 1 113 ? -6.065 -3.994 12.247 1.00 93.88 113 TYR A N 1
ATOM 920 C CA . TYR A 1 113 ? -5.496 -4.431 13.521 1.00 93.88 113 TYR A CA 1
ATOM 921 C C . TYR A 1 113 ? -6.251 -3.836 14.720 1.00 93.88 113 TYR A C 1
ATOM 923 O O . TYR A 1 113 ? -6.576 -4.556 15.666 1.00 93.88 113 TYR A O 1
ATOM 931 N N . GLN A 1 114 ? -6.581 -2.542 14.680 1.00 95.00 114 GLN A N 1
ATOM 932 C CA . GLN A 1 114 ? -7.353 -1.893 15.740 1.00 95.00 114 GLN A CA 1
ATOM 933 C C . GLN A 1 114 ? -8.792 -2.413 15.796 1.00 95.00 114 GLN A C 1
ATOM 935 O O . GLN A 1 114 ? -9.280 -2.658 16.895 1.00 95.00 114 GLN A O 1
ATOM 940 N N . LEU A 1 115 ? -9.453 -2.665 14.661 1.00 95.19 115 LEU A N 1
ATOM 941 C CA . LEU A 1 115 ? -10.783 -3.284 14.647 1.00 95.19 115 LEU A CA 1
ATOM 942 C C . LEU A 1 115 ? -10.773 -4.690 15.256 1.00 95.19 115 LEU A C 1
ATOM 944 O O . LEU A 1 115 ? -11.613 -5.002 16.100 1.00 95.19 115 LEU A O 1
ATOM 948 N N . VAL A 1 116 ? -9.797 -5.525 14.898 1.00 95.12 116 VAL A N 1
ATOM 949 C CA . VAL A 1 116 ? -9.655 -6.876 15.457 1.00 95.12 116 VAL A CA 1
ATOM 950 C C . VAL A 1 116 ? -9.377 -6.802 16.957 1.00 95.12 116 VAL A C 1
ATOM 952 O O . VAL A 1 116 ? -9.994 -7.517 17.745 1.00 95.12 116 VAL A O 1
ATOM 955 N N . LYS A 1 117 ? -8.481 -5.906 17.375 1.00 94.38 117 LYS A N 1
ATOM 956 C CA . LYS A 1 117 ? -8.109 -5.710 18.780 1.00 94.38 117 LYS A CA 1
ATOM 957 C C . LYS A 1 117 ? -9.268 -5.184 19.631 1.00 94.38 117 LYS A C 1
ATOM 959 O O . LYS A 1 117 ? -9.413 -5.617 20.770 1.00 94.38 117 LYS A O 1
ATOM 964 N N . GLN A 1 118 ? -10.047 -4.236 19.114 1.00 94.69 118 GLN A N 1
ATOM 965 C CA . GLN A 1 118 ? -11.095 -3.541 19.866 1.00 94.69 118 GLN A CA 1
ATOM 966 C C . GLN A 1 118 ? -12.453 -4.243 19.778 1.00 94.69 118 GLN A C 1
ATOM 968 O O . GLN A 1 118 ? -13.185 -4.223 20.761 1.00 94.69 118 GLN A O 1
ATOM 973 N N . PHE A 1 119 ? -12.773 -4.889 18.651 1.00 95.56 119 PHE A N 1
ATOM 974 C CA . PHE A 1 119 ? -14.114 -5.414 18.341 1.00 95.56 119 PHE A CA 1
ATOM 975 C C . PHE A 1 119 ? -14.124 -6.856 17.800 1.00 95.56 119 PHE A C 1
ATOM 977 O O . PHE A 1 119 ? -15.188 -7.362 17.453 1.00 95.56 119 PHE A O 1
ATOM 984 N N . ALA A 1 120 ? -12.969 -7.531 17.699 1.00 94.56 120 ALA A N 1
ATOM 985 C CA . ALA A 1 120 ? -12.837 -8.863 17.088 1.00 94.56 120 ALA A CA 1
ATOM 986 C C . ALA A 1 120 ? -13.436 -8.948 15.668 1.00 94.56 120 ALA A C 1
ATOM 988 O O . ALA A 1 120 ? -13.993 -9.976 15.281 1.00 94.56 120 ALA A O 1
ATOM 989 N N . LEU A 1 121 ? -13.309 -7.858 14.906 1.00 94.25 121 LEU A N 1
ATOM 990 C CA . LEU A 1 121 ? -13.890 -7.684 13.578 1.00 94.25 121 LEU A CA 1
ATOM 991 C C . LEU A 1 121 ? -12.790 -7.383 12.554 1.00 94.25 121 LEU A C 1
ATOM 993 O O . LEU A 1 121 ? -11.971 -6.496 12.786 1.00 94.25 121 LEU A O 1
ATOM 997 N N . THR A 1 122 ? -12.779 -8.085 11.421 1.00 93.94 122 THR A N 1
ATOM 998 C CA . THR A 1 122 ? -11.916 -7.734 10.278 1.00 93.94 122 THR A CA 1
ATOM 999 C C . THR A 1 122 ? -12.591 -6.708 9.364 1.00 93.94 122 THR A C 1
ATOM 1001 O O . THR A 1 122 ? -13.803 -6.479 9.446 1.00 93.94 122 THR A O 1
ATOM 1004 N N . VAL A 1 123 ? -11.831 -6.083 8.457 1.00 91.62 123 VAL A N 1
ATOM 1005 C CA . VAL A 1 123 ? -12.441 -5.194 7.450 1.00 91.62 123 VAL A CA 1
ATOM 1006 C C . VAL A 1 123 ? -13.393 -5.989 6.553 1.00 91.62 123 VAL A C 1
ATOM 1008 O O . VAL A 1 123 ? -14.491 -5.513 6.263 1.00 91.62 123 VAL A O 1
ATOM 1011 N N . GLU A 1 124 ? -13.026 -7.220 6.193 1.00 91.44 124 GLU A N 1
ATOM 1012 C CA . GLU A 1 124 ? -13.870 -8.125 5.405 1.00 91.44 124 GLU A CA 1
ATOM 1013 C C . GLU A 1 124 ? -15.200 -8.433 6.113 1.00 91.44 124 GLU A C 1
ATOM 1015 O O . GLU A 1 124 ? -16.265 -8.263 5.516 1.00 91.44 124 GLU A O 1
ATOM 1020 N N . ASP A 1 125 ? -15.161 -8.791 7.401 1.00 92.19 125 ASP A N 1
ATOM 1021 C CA . ASP A 1 125 ? -16.362 -9.100 8.192 1.00 92.19 125 ASP A CA 1
ATOM 1022 C C . ASP A 1 125 ? -17.312 -7.901 8.304 1.00 92.19 125 ASP A C 1
ATOM 1024 O O . ASP A 1 125 ? -18.534 -8.058 8.364 1.00 92.19 125 ASP A O 1
ATOM 1028 N N . SER A 1 126 ? -16.755 -6.687 8.326 1.00 89.19 126 SER A N 1
ATOM 1029 C CA . SER A 1 126 ? -17.537 -5.452 8.391 1.00 89.19 126 SER A CA 1
ATOM 1030 C C . SER A 1 126 ? -18.315 -5.159 7.100 1.00 89.19 126 SER A C 1
ATOM 1032 O O . SER A 1 126 ? -19.243 -4.345 7.109 1.00 89.19 126 SER A O 1
ATOM 1034 N N . GLY A 1 127 ? -17.934 -5.789 5.980 1.00 90.19 127 GLY A N 1
ATOM 1035 C CA . GLY A 1 127 ? -18.466 -5.506 4.646 1.00 90.19 127 GLY A CA 1
ATOM 1036 C C . GLY A 1 127 ? -18.149 -4.097 4.133 1.00 90.19 127 GLY A C 1
ATOM 1037 O O . GLY A 1 127 ? -18.736 -3.663 3.140 1.00 90.19 127 GLY A O 1
ATOM 1038 N N . ALA A 1 128 ? -17.268 -3.361 4.816 1.00 91.00 128 ALA A N 1
ATOM 1039 C CA . ALA A 1 128 ? -16.860 -2.027 4.417 1.00 91.00 128 ALA A CA 1
ATOM 1040 C C . ALA A 1 128 ? -15.838 -2.093 3.279 1.00 91.00 128 ALA A C 1
ATOM 1042 O O . ALA A 1 128 ? -14.892 -2.878 3.303 1.00 91.00 128 ALA A O 1
ATOM 1043 N N . ASP A 1 129 ? -16.019 -1.220 2.295 1.00 91.44 129 ASP A N 1
ATOM 1044 C CA . ASP A 1 129 ? -15.067 -1.067 1.209 1.00 91.44 129 ASP A CA 1
ATOM 1045 C C . ASP A 1 129 ? -13.798 -0.326 1.702 1.00 91.44 129 ASP A C 1
ATOM 1047 O O . ASP A 1 129 ? -13.914 0.742 2.323 1.00 91.44 129 ASP A O 1
ATOM 1051 N N . PRO A 1 130 ? -12.584 -0.863 1.465 1.00 90.50 130 PRO A N 1
ATOM 1052 C CA . PRO A 1 130 ? -11.340 -0.239 1.916 1.00 90.50 130 PRO A CA 1
ATOM 1053 C C . PRO A 1 130 ? -11.089 1.169 1.351 1.00 90.50 130 PRO A C 1
ATOM 1055 O O . PRO A 1 130 ? -10.469 1.996 2.029 1.00 90.50 130 PRO A O 1
ATOM 1058 N N . ASP A 1 131 ? -11.539 1.469 0.128 1.00 87.94 131 ASP A N 1
ATOM 1059 C CA . ASP A 1 131 ? -11.413 2.799 -0.481 1.00 87.94 131 ASP A CA 1
ATOM 1060 C C . ASP A 1 131 ? -12.306 3.798 0.248 1.00 87.94 131 ASP A C 1
ATOM 1062 O O . ASP A 1 131 ? -11.864 4.898 0.596 1.00 87.94 131 ASP A O 1
ATOM 1066 N N . ASP A 1 132 ? -13.545 3.403 0.539 1.00 91.69 132 ASP A N 1
ATOM 1067 C CA . ASP A 1 132 ? -14.476 4.230 1.300 1.00 91.69 132 ASP A CA 1
ATOM 1068 C C . ASP A 1 132 ? -14.011 4.462 2.739 1.00 91.69 132 ASP A C 1
ATOM 1070 O O . ASP A 1 132 ? -14.108 5.591 3.232 1.00 91.69 132 ASP A O 1
ATOM 1074 N N . LEU A 1 133 ? -13.453 3.444 3.400 1.00 94.12 133 LEU A N 1
ATOM 1075 C CA . LEU A 1 133 ? -12.867 3.590 4.733 1.00 94.12 133 LEU A CA 1
ATOM 1076 C C . LEU A 1 133 ? -11.743 4.624 4.736 1.00 94.12 133 LEU A C 1
ATOM 1078 O O . LEU A 1 133 ? -11.785 5.577 5.517 1.00 94.12 133 LEU A O 1
ATOM 1082 N N . PHE A 1 134 ? -10.769 4.483 3.833 1.00 93.31 134 PHE A N 1
ATOM 1083 C CA . PHE A 1 134 ? -9.647 5.415 3.760 1.00 93.31 134 PHE A CA 1
ATOM 1084 C C . PHE A 1 134 ? -10.104 6.829 3.371 1.00 93.31 134 PHE A C 1
ATOM 1086 O O . PHE A 1 134 ? -9.617 7.816 3.917 1.00 93.31 134 PHE A O 1
ATOM 1093 N N . ARG A 1 135 ? -11.093 6.959 2.481 1.00 92.94 135 ARG A N 1
ATOM 1094 C CA . ARG A 1 135 ? -11.655 8.260 2.090 1.00 92.94 135 ARG A CA 1
ATOM 1095 C C . ARG A 1 135 ? -12.359 8.974 3.246 1.00 92.94 135 ARG A C 1
ATOM 1097 O O . ARG A 1 135 ? -12.305 10.200 3.317 1.00 92.94 135 ARG A O 1
ATOM 1104 N N . VAL A 1 136 ? -13.057 8.235 4.107 1.00 94.88 136 VAL A N 1
ATOM 1105 C CA . VAL A 1 136 ? -13.822 8.803 5.228 1.00 94.88 136 VAL A CA 1
ATOM 1106 C C . VAL A 1 136 ? -12.931 9.061 6.444 1.00 94.88 136 VAL A C 1
ATOM 1108 O O . VAL A 1 136 ? -13.052 10.114 7.067 1.00 94.88 136 VAL A O 1
ATOM 1111 N N . TYR A 1 137 ? -12.027 8.135 6.763 1.00 95.69 137 TYR A N 1
ATOM 1112 C CA . TYR A 1 137 ? -11.289 8.126 8.028 1.00 95.69 137 TYR A CA 1
ATOM 1113 C C . TYR A 1 137 ? -9.770 8.288 7.886 1.00 95.69 137 TYR A C 1
ATOM 1115 O O . TYR A 1 137 ? -9.103 8.553 8.881 1.00 95.69 137 TYR A O 1
ATOM 1123 N N . GLY A 1 138 ? -9.206 8.199 6.678 1.00 92.06 138 GLY A N 1
ATOM 1124 C CA . GLY A 1 138 ? -7.754 8.169 6.434 1.00 92.06 138 GLY A CA 1
ATOM 1125 C C . GLY A 1 138 ? -6.980 9.433 6.823 1.00 92.06 138 GLY A C 1
ATOM 1126 O O . GLY A 1 138 ? -5.754 9.434 6.796 1.00 92.06 138 GLY A O 1
ATOM 1127 N N . ALA A 1 139 ? -7.676 10.512 7.196 1.00 92.25 139 ALA A N 1
ATOM 1128 C CA . ALA A 1 139 ? -7.068 11.712 7.774 1.00 92.25 139 ALA A CA 1
ATOM 1129 C C . ALA A 1 139 ? -6.814 11.602 9.292 1.00 92.25 139 ALA A C 1
ATOM 1131 O O . ALA A 1 139 ? -6.181 12.487 9.866 1.00 92.25 139 ALA A O 1
ATOM 1132 N N . GLN A 1 140 ? -7.342 10.562 9.939 1.00 93.69 140 GLN A N 1
ATOM 1133 C CA . GLN A 1 140 ? -7.222 10.303 11.372 1.00 93.69 140 GLN A CA 1
ATOM 1134 C C . GLN A 1 140 ? -6.222 9.177 11.636 1.00 93.69 140 GLN A C 1
ATOM 1136 O O . GLN A 1 140 ? -5.934 8.366 10.752 1.00 93.69 140 GLN A O 1
ATOM 1141 N N . GLU A 1 141 ? -5.732 9.082 12.872 1.00 91.81 141 GLU A N 1
ATOM 1142 C CA . GLU A 1 141 ? -4.950 7.914 13.274 1.00 91.81 141 GLU A CA 1
ATOM 1143 C C . GLU A 1 141 ? -5.832 6.650 13.286 1.00 91.81 141 GLU A C 1
ATOM 1145 O O . GLU A 1 141 ? -6.988 6.726 13.719 1.00 91.81 141 GLU A O 1
ATOM 1150 N N . PRO A 1 142 ? -5.313 5.478 12.871 1.00 93.62 142 PRO A N 1
ATOM 1151 C CA . PRO A 1 142 ? -6.112 4.258 12.731 1.00 93.62 142 PRO A CA 1
ATOM 1152 C C . PRO A 1 142 ? -6.903 3.849 13.980 1.00 93.62 142 PRO A C 1
ATOM 1154 O O . PRO A 1 142 ? -8.035 3.389 13.865 1.00 93.62 142 PRO A O 1
ATOM 1157 N N . ALA A 1 143 ? -6.350 4.061 15.179 1.00 93.19 143 ALA A N 1
ATOM 1158 C CA . ALA A 1 143 ? -7.044 3.758 16.433 1.00 93.19 143 ALA A CA 1
ATOM 1159 C C . ALA A 1 143 ? -8.276 4.652 16.657 1.00 93.19 143 ALA A C 1
ATOM 1161 O O . ALA A 1 143 ? -9.331 4.149 17.027 1.00 93.19 143 ALA A O 1
ATOM 1162 N N . GLN A 1 144 ? -8.162 5.955 16.377 1.00 95.06 144 GLN A N 1
ATOM 1163 C CA . GLN A 1 144 ? -9.281 6.902 16.490 1.00 95.06 144 GLN A CA 1
ATOM 1164 C C . GLN A 1 144 ? -10.356 6.606 15.442 1.00 95.06 144 GLN A C 1
ATOM 1166 O O . GLN A 1 144 ? -11.546 6.611 15.743 1.00 95.06 144 GLN A O 1
ATOM 1171 N N . ALA A 1 145 ? -9.928 6.283 14.220 1.00 95.88 145 ALA A N 1
ATOM 1172 C CA . ALA A 1 145 ? -10.825 5.856 13.159 1.00 95.88 145 ALA A CA 1
ATOM 1173 C C . ALA A 1 145 ? -11.600 4.582 13.531 1.00 95.88 145 ALA A C 1
ATOM 1175 O O . ALA A 1 145 ? -12.801 4.509 13.277 1.00 95.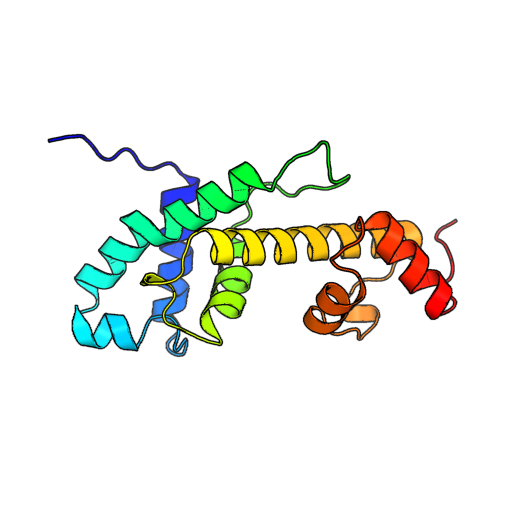88 145 ALA A O 1
ATOM 1176 N N . ALA A 1 146 ? -10.936 3.588 14.134 1.00 95.50 146 ALA A N 1
ATOM 1177 C CA . ALA A 1 146 ? -11.570 2.346 14.576 1.00 95.50 146 ALA A CA 1
ATOM 1178 C C . ALA A 1 146 ? -12.612 2.601 15.677 1.00 95.50 146 ALA A C 1
ATOM 1180 O O . ALA A 1 146 ? -13.720 2.072 15.596 1.00 95.50 146 ALA A O 1
ATOM 1181 N N . GLU A 1 147 ? -12.307 3.471 16.643 1.00 95.44 147 GLU A N 1
ATOM 1182 C CA . GLU A 1 147 ? -13.254 3.894 17.683 1.00 95.44 147 GLU A CA 1
ATOM 1183 C C . GLU A 1 147 ? -14.496 4.576 17.091 1.00 95.44 147 GLU A C 1
ATOM 1185 O O . GLU A 1 147 ? -15.629 4.238 17.442 1.00 95.44 147 GLU A O 1
ATOM 1190 N N . GLU A 1 148 ? -14.300 5.522 16.165 1.00 96.19 148 GLU A N 1
ATOM 1191 C CA . GLU A 1 148 ? -15.403 6.227 15.506 1.00 96.19 148 GLU A CA 1
ATOM 1192 C C . GLU A 1 148 ? -16.247 5.275 14.646 1.00 96.19 148 GLU A C 1
ATOM 1194 O O . GLU A 1 148 ? -17.480 5.352 14.649 1.00 96.19 148 GLU A O 1
ATOM 1199 N N . PHE A 1 149 ? -15.598 4.348 13.937 1.00 96.00 149 PHE A N 1
ATOM 1200 C CA . PHE A 1 149 ? -16.269 3.298 13.178 1.00 96.00 149 PHE A CA 1
ATOM 1201 C C . PHE A 1 149 ? -17.119 2.410 14.096 1.00 96.00 149 PHE A C 1
ATOM 1203 O O . PHE A 1 149 ? -18.309 2.227 13.834 1.00 96.00 149 PHE A O 1
ATOM 1210 N N . GLY A 1 150 ? -16.551 1.920 15.201 1.00 94.62 150 GLY A N 1
ATOM 1211 C CA . GLY A 1 150 ? -17.264 1.092 16.172 1.00 94.62 150 GLY A 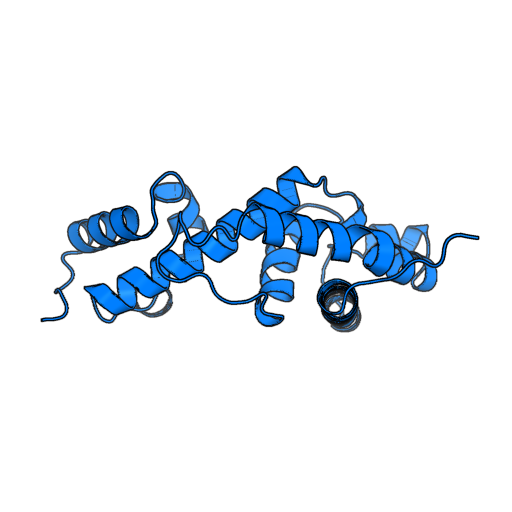CA 1
ATOM 1212 C C . GLY A 1 150 ? -18.467 1.800 16.788 1.00 94.62 150 GLY A C 1
ATOM 1213 O O . GLY A 1 150 ? -19.553 1.228 16.844 1.00 94.62 150 GLY A O 1
ATOM 1214 N N . ALA A 1 151 ? -18.324 3.078 17.151 1.00 94.88 151 ALA A N 1
ATOM 1215 C CA . ALA A 1 151 ? -19.428 3.883 17.673 1.00 94.88 151 ALA A CA 1
ATOM 1216 C C . ALA A 1 151 ? -20.541 4.115 16.637 1.00 94.88 151 ALA A C 1
ATOM 1218 O O . ALA A 1 151 ? -21.723 4.108 16.979 1.00 94.88 151 ALA A O 1
ATOM 1219 N N . LYS A 1 152 ? -20.184 4.315 15.363 1.00 94.94 152 LYS A N 1
ATOM 1220 C CA . LYS A 1 152 ? -21.153 4.520 14.277 1.00 94.94 152 LYS A CA 1
ATOM 1221 C C . LYS A 1 152 ? -22.023 3.285 14.027 1.00 94.94 152 LYS A C 1
ATOM 1223 O O . LYS A 1 152 ? -23.186 3.446 13.655 1.00 94.94 152 LYS A O 1
ATOM 1228 N N . TYR A 1 153 ? -21.462 2.090 14.199 1.00 93.06 153 TYR A N 1
ATOM 1229 C CA . TYR A 1 153 ? -22.135 0.817 13.924 1.00 93.06 153 TYR A CA 1
ATOM 1230 C C . TYR A 1 153 ? -22.543 0.036 15.182 1.00 93.06 153 TYR A C 1
ATOM 1232 O O . TYR A 1 153 ? -23.022 -1.085 15.044 1.00 93.06 153 TYR A O 1
ATOM 1240 N N . ASP A 1 154 ? -22.417 0.638 16.370 1.00 92.69 154 ASP A N 1
ATOM 1241 C CA . ASP A 1 154 ? -22.794 0.042 17.662 1.00 92.69 154 ASP A CA 1
ATOM 1242 C C . ASP A 1 154 ? -22.110 -1.318 17.908 1.00 92.69 154 ASP A C 1
ATOM 1244 O O . ASP A 1 154 ? -22.756 -2.315 18.225 1.00 92.69 154 ASP A O 1
ATOM 1248 N N . LEU A 1 155 ? -20.789 -1.371 17.685 1.00 93.94 155 LEU A N 1
ATOM 1249 C CA . LEU A 1 155 ? -19.996 -2.592 17.849 1.00 93.94 15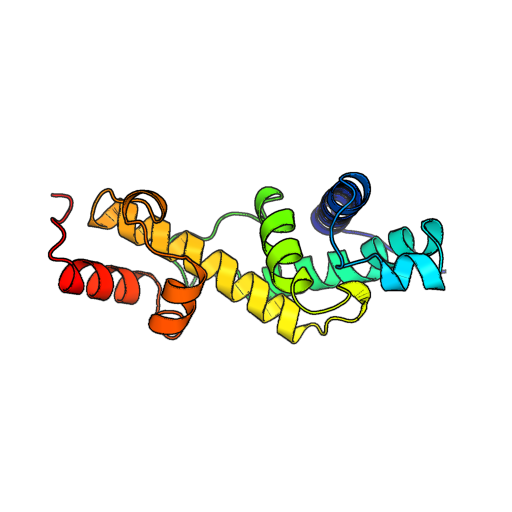5 LEU A CA 1
ATOM 1250 C C . LEU A 1 155 ? -19.649 -2.866 19.318 1.00 93.94 155 LEU A C 1
ATOM 1252 O O . LEU A 1 155 ? -19.281 -1.961 20.073 1.00 93.94 155 LEU A O 1
ATOM 1256 N N . ASP A 1 156 ? -19.687 -4.144 19.692 1.00 93.19 156 ASP A N 1
ATOM 1257 C CA . ASP A 1 156 ? -19.317 -4.610 21.026 1.00 93.19 156 ASP A CA 1
ATOM 1258 C C . ASP A 1 156 ? -17.795 -4.667 21.202 1.00 93.19 156 ASP A C 1
ATOM 1260 O O . ASP A 1 156 ? -17.073 -5.264 20.401 1.00 93.19 156 ASP A O 1
ATOM 1264 N N . TRP A 1 157 ? -17.311 -4.086 22.298 1.00 92.81 157 TRP A N 1
ATOM 1265 C CA . TRP A 1 157 ? -15.897 -4.127 22.658 1.00 92.81 157 TRP A CA 1
ATOM 1266 C C . TRP A 1 157 ? -15.468 -5.523 23.113 1.00 92.81 157 TRP A C 1
ATOM 1268 O O . TRP A 1 157 ? -16.168 -6.186 23.883 1.00 92.81 157 TRP A O 1
ATOM 1278 N N . VAL A 1 158 ? -14.262 -5.929 22.719 1.00 91.69 158 VAL A N 1
ATOM 1279 C CA . VAL A 1 158 ? -13.590 -7.103 23.281 1.00 91.69 158 VAL A CA 1
ATOM 1280 C C . VAL A 1 158 ? -13.265 -6.817 24.751 1.00 91.69 158 VAL A C 1
ATOM 1282 O O . VAL A 1 158 ? -12.528 -5.882 25.066 1.00 91.69 158 VAL A O 1
ATOM 1285 N N . THR A 1 159 ? -13.850 -7.610 25.650 1.00 72.06 159 THR A N 1
ATOM 1286 C CA . THR A 1 159 ? -13.664 -7.534 27.113 1.00 72.06 159 THR A CA 1
ATOM 1287 C C . THR A 1 159 ? -12.427 -8.264 27.606 1.00 72.06 159 THR A C 1
ATOM 1289 O O . THR A 1 159 ? -12.209 -9.398 27.119 1.00 72.06 159 THR A O 1
#

Sequence (159 aa):
MTLCTYSFDEVESAVCIMDALDNENFPVFTQHQQEVGIAQLRYDIINDCARKLSTAYARIADPAKWDDIPPFDLELVPHVIAYLGETEDTVFITQDRWDTAITRYLWLRNFEYQLVKQFALTVEDSGADPDDLFRVYGAQEPAQAAEEFGAKYDLDWVT

Secondary structure (DSSP, 8-state):
----PPPHHHHHHHHHHHHHHHTS--GGGHHHHHHH-HHHHHHHIIIIIHHHHHHHHHHH--TTT-S--PPP-TTHHHHHHHHHHTTS-GGG--HHHHHHHHHHHHHHHHHHHHHHHHHS--HHHHT--HHHHHHHHTTS-HHHHHHHHHHHHTPPPP-